Protein 6FK1 (pdb70)

Radius of gyration: 14.24 Å; Cα contacts (8 Å, |Δi|>4): 451; chains: 1; bounding box: 35×34×35 Å

Solvent-accessible surface area: 8069 Å² total; per-residue (Å²): 226,106,21,31,14,0,23,0,32,2,12,6,68,103,118,116,61,32,108,1,1,0,38,0,33,34,97,87,0,77,66,1,1,67,0,0,32,0,1,1,48,35,94,94,74,60,12,1,134,50,3,29,2,38,86,0,26,56,38,91,21,0,21,0,0,1,28,57,163,108,91,34,105,17,15,114,6,34,74,80,125,121,4,73,25,45,35,88,104,45,126,2,84,8,68,1,6,0,0,0,13,42,91,26,118,86,32,1,7,1,22,0,4,1,0,18,30,118,0,90,128,22,44,46,135,33,0,3,0,0,66,10,91,109,21,40,110,26,0,70,16,0,24,178,40,16,38,229,120,1,133,28,82,82,91,1,10,0,47,53,11,8,52,54,161,124,108,194

Secondary structure (DSSP, 8-state):
-PPPEEEEEEEETTEEEEEEEEEE-TTT-HHHHHHHHHHHHTTTS-SSTT-B--EEETTTEEEE--TTTSSSS----TTSS-B------S---STTEEEE--SSTT-B-S-EEEESS--GGGTTTS-EEEEE-S-HHHHHHHHTT--TT---SS-EEEEEEEEES---

Sequence (168 aa):
MVNPTVVFFDITADDEPLGRVSSFELFADKVPKTAENFRALSTGEKGFGYKGSSSFHRIIPGFMCQGGDFTRHNGTGGRSIYGEKFEDENFILKHTGPGILSMAANAGPNTNGSQFFICTAKTEWLDGKHVVFGKVKEGMNIVEAMERFGSRNGKTSKKITISDCGQLLEHH

CATH classification: 2.40.100.10

Organism: Mus musculus (NCBI:txid10090)

B-factor: mean 27.71, std 11.77, range [15.57, 93.89]

GO terms:
  GO:0005178 integrin binding (F, IDA)
  GO:0003755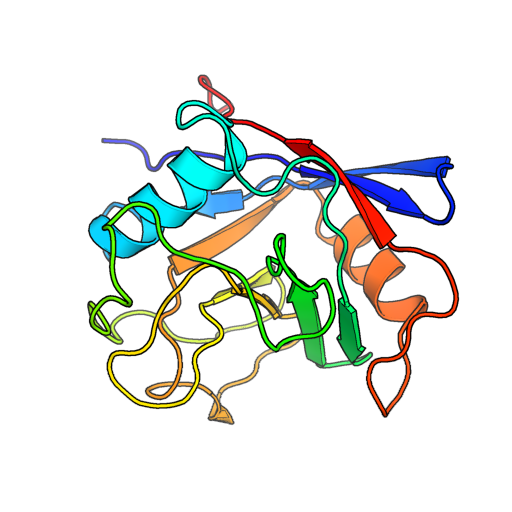 peptidyl-prolyl cis-trans isomerase activity (F, IMP)
  GO:0030168 platelet activation (P, IMP)
  GO:0070527 platelet aggregation (P, IMP)
  GO:0005515 protein binding (F, IPI)
  GO:0005576 extracellular region (C, IDA)
  GO:0030182 neuron differentiation (P, IMP)
  GO:0005576 extracellular region (C, HDA)
  GO:0043209 myelin sheath (C, HDA)

Foldseek 3Di:
DQFWKKKFFKDWQNHTPGIWMKGWPCVQQVVVSVQQQCLQACPVVHHAAWAFQQFAAAPWKTKTFARPPNHPPHAATPPPAQAFQRDLPDAQAFFFWKWFDADFGRGGGGMIITTHTRDRVCRPTIHTTIGIDPDSVVRNVQNVQADNGRHGPTTMGRNHMHIDPDDD

Structure (mmCIF, N/CA/C/O backbone):
data_6FK1
#
_entry.id   6FK1
#
_cell.length_a   61.717
_cell.length_b   61.717
_cell.length_c   93.130
_cell.angle_alpha   90.00
_cell.angle_beta   90.00
_cell.angle_gamma   120.00
#
_symmetry.space_group_name_H-M   'P 32 2 1'
#
loop_
_entity.id
_entity.type
_entity.pdbx_description
1 polymer 'Peptidyl-prolyl cis-trans isomerase A'
2 non-polymer 1,2-ETHANEDIOL
3 water water
#
loop_
_atom_site.group_PDB
_atom_site.id
_atom_site.type_symbol
_atom_site.label_atom_id
_atom_site.label_alt_id
_atom_site.label_comp_id
_atom_site.label_asym_id
_atom_site.label_entity_id
_atom_site.label_seq_id
_atom_site.pdbx_PDB_ins_code
_atom_site.Cartn_x
_atom_site.Cartn_y
_atom_site.Cartn_z
_atom_site.occupancy
_atom_site.B_iso_or_equiv
_atom_site.auth_seq_id
_atom_site.auth_comp_id
_atom_site.auth_asym_id
_atom_site.auth_atom_id
_atom_site.pdbx_PDB_model_num
ATOM 1 N N . MET A 1 1 ? 8.160 43.962 84.205 1.00 58.57 1 MET A N 1
ATOM 2 C CA . MET A 1 1 ? 7.500 44.737 85.254 1.00 55.74 1 MET A CA 1
ATOM 3 C C . MET A 1 1 ? 7.356 43.888 86.513 1.00 46.52 1 MET A C 1
ATOM 4 O O . MET A 1 1 ? 7.059 42.692 86.420 1.00 45.69 1 MET A O 1
ATOM 9 N N . VAL A 1 2 ? 7.596 44.496 87.684 1.00 32.65 2 VAL A N 1
ATOM 10 C CA . VAL A 1 2 ? 7.221 43.858 88.942 1.00 32.71 2 VAL A CA 1
ATOM 11 C C . VAL A 1 2 ? 5.718 43.626 88.919 1.00 30.51 2 VAL A C 1
ATOM 12 O O . VAL A 1 2 ? 4.947 44.460 88.424 1.00 31.95 2 VAL A O 1
ATOM 16 N N . ASN A 1 3 ? 5.280 42.471 89.434 1.00 24.96 3 ASN A N 1
ATOM 17 C CA . ASN A 1 3 ? 3.853 42.183 89.403 1.00 23.01 3 ASN A CA 1
ATOM 18 C C . ASN A 1 3 ? 3.103 43.168 90.295 1.00 24.09 3 ASN A C 1
ATOM 19 O O . ASN A 1 3 ? 3.616 43.592 91.346 1.00 25.36 3 ASN A O 1
ATOM 24 N N . PRO A 1 4 ? 1.854 43.473 89.950 1.00 20.55 4 PRO A N 1
ATOM 25 C CA . PRO A 1 4 ? 1.060 44.372 90.795 1.00 22.15 4 PRO A CA 1
ATOM 26 C C . PRO A 1 4 ? 0.621 43.699 92.078 1.00 21.25 4 PRO A C 1
ATOM 27 O O . PRO A 1 4 ? 0.552 42.470 92.205 1.00 21.34 4 PRO A O 1
ATOM 31 N N . THR A 1 5 ? 0.313 44.543 93.050 1.00 20.36 5 THR A N 1
ATOM 32 C CA . THR A 1 5 ? -0.157 44.120 94.366 1.00 19.90 5 THR A CA 1
ATOM 33 C C . THR A 1 5 ? -1.491 44.775 94.682 1.00 20.19 5 THR A C 1
ATOM 34 O O . THR A 1 5 ? -1.651 45.996 94.465 1.00 22.59 5 THR A O 1
ATOM 38 N N A VAL A 1 6 ? -2.473 43.965 95.138 0.55 18.92 6 VAL A N 1
ATOM 39 N N B VAL A 1 6 ? -2.429 44.015 95.213 0.45 18.93 6 VAL A N 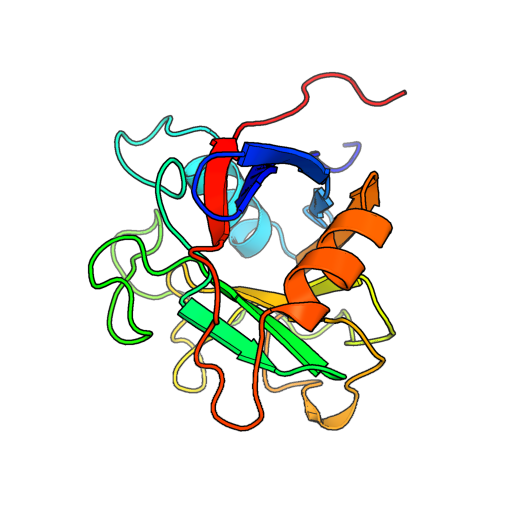1
ATOM 40 C CA A VAL A 1 6 ? -3.799 44.437 95.568 0.55 18.79 6 VAL A CA 1
ATOM 41 C CA B VAL A 1 6 ? -3.682 44.616 95.636 0.45 19.53 6 VAL A CA 1
ATOM 42 C C A VAL A 1 6 ? -3.907 44.234 97.072 0.55 19.53 6 VAL A C 1
ATOM 43 C C B VAL A 1 6 ? -3.979 44.208 97.062 0.45 18.48 6 VAL A C 1
ATOM 44 O O A VAL A 1 6 ? -3.229 43.361 97.639 0.55 19.05 6 VAL A O 1
ATOM 45 O O B VAL A 1 6 ? -3.490 43.187 97.566 0.45 20.32 6 VAL A O 1
ATOM 52 N N . PHE A 1 7 ? -4.733 45.027 97.740 1.00 18.00 7 PHE A N 1
ATOM 53 C CA . PHE A 1 7 ? -5.075 44.751 99.136 1.00 19.18 7 PHE A CA 1
ATOM 54 C C . PHE A 1 7 ? -6.577 44.709 99.355 1.00 19.48 7 PHE A C 1
ATOM 55 O O . PHE A 1 7 ? -7.359 45.363 98.613 1.00 18.72 7 PHE A O 1
ATOM 63 N N . PHE A 1 8 ? -6.991 43.935 100.361 1.00 19.49 8 PHE A N 1
ATOM 64 C CA . PHE A 1 8 ? -8.352 43.938 100.875 1.00 18.24 8 PHE A CA 1
ATOM 65 C C . PHE A 1 8 ? -8.239 44.265 102.351 1.00 18.95 8 PHE A C 1
ATOM 66 O O . PHE A 1 8 ? -7.481 43.597 103.079 1.00 20.24 8 PHE A O 1
ATOM 74 N N . ASP A 1 9 ? -9.010 45.239 102.852 1.00 18.64 9 ASP A N 1
ATOM 75 C CA . ASP A 1 9 ? -9.189 45.406 104.313 1.00 18.07 9 ASP A CA 1
ATOM 76 C C . ASP A 1 9 ? -10.429 44.608 104.699 1.00 21.05 9 ASP A C 1
ATOM 77 O O . ASP A 1 9 ? -11.496 44.773 104.069 1.00 23.91 9 ASP A O 1
ATOM 82 N N . ILE A 1 10 ? -10.279 43.643 105.610 1.00 19.33 10 ILE A N 1
ATOM 83 C CA . ILE A 1 10 ? -11.324 42.688 105.883 1.00 19.76 10 ILE A CA 1
ATOM 84 C C . ILE A 1 10 ? -11.970 43.012 107.210 1.00 22.02 10 ILE A C 1
ATOM 85 O O . ILE A 1 10 ? -11.268 43.320 108.176 1.00 22.32 10 ILE A O 1
ATOM 90 N N . THR A 1 11 ? -13.295 42.910 107.273 1.00 20.81 11 THR A N 1
ATOM 91 C CA . THR A 1 11 ? -14.027 43.015 108.536 1.00 23.08 11 THR A CA 1
ATOM 92 C C . THR A 1 11 ? -14.843 41.749 108.780 1.00 21.84 11 THR A C 1
ATOM 93 O O . THR A 1 11 ? -15.265 41.049 107.847 1.00 22.44 11 THR A O 1
ATOM 97 N N . ALA A 1 12 ? -15.104 41.475 110.048 1.00 23.48 12 ALA A N 1
ATOM 98 C CA . ALA A 1 12 ? -15.977 40.388 110.461 1.00 23.54 12 ALA A CA 1
ATOM 99 C C . ALA A 1 12 ? -17.043 41.015 111.347 1.00 27.34 12 ALA A C 1
ATOM 100 O O . ALA A 1 12 ? -16.720 41.599 112.398 1.00 28.39 12 ALA A O 1
ATOM 102 N N . ASP A 1 13 ? -18.290 40.962 110.892 1.00 28.16 13 ASP A N 1
ATOM 103 C CA . ASP A 1 13 ? -19.381 41.710 111.527 1.00 30.22 13 ASP A CA 1
ATOM 104 C C . ASP A 1 13 ? -18.966 43.158 111.794 1.00 29.61 13 ASP A C 1
ATOM 105 O O . ASP A 1 13 ? -19.195 43.716 112.884 1.00 30.23 13 ASP A O 1
ATOM 110 N N . ASP A 1 14 ? -18.368 43.772 110.770 1.00 29.19 14 ASP A N 1
ATOM 111 C CA . ASP A 1 14 ? -17.937 45.171 110.746 1.00 30.60 14 ASP A CA 1
ATOM 112 C C . ASP A 1 14 ? -16.787 45.504 111.689 1.00 31.38 14 ASP A C 1
ATOM 113 O O . ASP A 1 14 ? -16.430 46.677 111.804 1.00 37.59 14 ASP A O 1
ATOM 118 N N . GLU A 1 15 ? -16.176 44.509 112.356 1.00 28.76 15 GLU A N 1
ATOM 119 C CA . GLU A 1 15 ? -14.988 44.787 113.158 1.00 28.44 15 GLU A CA 1
ATOM 120 C C . GLU A 1 15 ? -13.764 44.473 112.320 1.00 25.37 15 GLU A C 1
ATOM 121 O O . GLU A 1 15 ? -13.719 43.407 111.689 1.00 25.56 15 GLU A O 1
ATOM 127 N N . PRO A 1 16 ? -12.757 45.339 112.296 1.00 27.05 16 PRO A N 1
ATOM 128 C CA . PRO A 1 16 ? -11.583 45.090 111.435 1.00 27.79 16 PRO A CA 1
ATOM 129 C C . PRO A 1 16 ? -10.773 43.881 111.883 1.00 25.20 16 PRO A C 1
ATOM 130 O O . PRO A 1 16 ? -10.441 43.728 113.062 1.00 28.21 16 PRO A O 1
ATOM 134 N N . LEU A 1 17 ? -10.465 42.992 110.925 1.00 22.30 17 LEU A N 1
ATOM 135 C CA . LEU A 1 17 ? -9.466 41.948 111.123 1.00 22.30 17 LEU A CA 1
ATOM 136 C C . LEU A 1 17 ? -8.086 42.390 110.681 1.00 23.05 17 LEU A C 1
ATOM 137 O O . LEU A 1 17 ? -7.084 41.824 111.124 1.00 22.07 17 LEU A O 1
ATOM 142 N N . GLY A 1 18 ? -7.986 43.327 109.712 1.00 22.06 18 GLY A N 1
ATOM 143 C CA . GLY A 1 18 ? -6.708 43.787 109.180 1.00 20.95 18 GLY A CA 1
ATOM 144 C C . GLY A 1 18 ? -6.685 43.653 107.680 1.00 19.14 18 GLY A C 1
ATOM 145 O O . GLY A 1 18 ? -7.715 43.439 107.039 1.00 20.96 18 GLY A O 1
ATOM 146 N N . ARG A 1 19 ? -5.491 43.798 107.116 1.00 17.90 19 ARG A N 1
ATOM 147 C CA . ARG A 1 19 ? -5.284 43.895 105.675 1.00 17.77 19 ARG A CA 1
ATOM 148 C C . ARG A 1 19 ? -4.629 42.637 105.102 1.00 17.97 19 ARG A C 1
ATOM 149 O O . ARG A 1 19 ? -3.582 42.172 105.586 1.00 19.93 19 ARG A O 1
ATOM 157 N N . VAL A 1 20 ? -5.201 42.131 104.020 1.00 18.17 20 VAL A N 1
ATOM 158 C CA . VAL A 1 20 ? -4.612 41.037 103.254 1.00 16.86 20 VAL A CA 1
ATOM 159 C C . VAL A 1 20 ? -4.110 41.649 101.956 1.00 18.68 20 VAL A C 1
ATOM 160 O O . VAL A 1 20 ? -4.829 42.418 101.331 1.00 20.24 20 VAL A O 1
ATOM 164 N N A SER A 1 21 ? -2.921 41.293 101.533 0.79 17.28 21 SER A N 1
ATOM 165 N N B SER A 1 21 ? -2.903 41.312 101.548 0.21 17.94 21 SER A N 1
ATOM 166 C CA A SER A 1 21 ? -2.422 41.752 100.235 0.79 18.29 21 SER A CA 1
ATOM 167 C CA B SER A 1 21 ? -2.450 41.745 100.235 0.21 18.24 21 SER A CA 1
ATOM 168 C C A SER A 1 21 ? -2.056 40.573 99.345 0.79 16.28 21 SER A C 1
ATOM 169 C C B SER A 1 21 ? -2.223 40.526 99.352 0.21 18.69 21 SER A C 1
ATOM 170 O O A SER A 1 21 ? -1.711 39.481 99.838 0.79 19.20 21 SER A O 1
ATOM 171 O O B SER A 1 21 ? -2.139 39.394 99.840 0.21 17.25 21 SER A O 1
ATOM 176 N N . PHE A 1 22 ? -2.171 40.765 98.041 1.00 17.06 22 PHE A N 1
ATOM 177 C CA . PHE A 1 22 ? -1.940 39.716 97.089 1.00 16.57 22 PHE A CA 1
ATOM 178 C C . PHE A 1 22 ? -0.983 40.188 96.019 1.00 18.18 22 PHE A C 1
ATOM 179 O O . PHE A 1 22 ? -1.142 41.308 95.503 1.00 20.01 22 PHE A O 1
ATOM 187 N N . GLU A 1 23 ? -0.066 39.323 95.613 1.00 18.02 23 GLU A N 1
ATOM 188 C CA . GLU A 1 23 ? 0.676 39.499 94.369 1.00 18.79 23 GLU A CA 1
ATOM 189 C C . GLU A 1 23 ? -0.193 38.936 93.256 1.00 17.75 23 GLU A C 1
ATOM 190 O O . GLU A 1 23 ? -0.690 37.798 93.384 1.00 18.63 23 GLU A O 1
ATOM 196 N N . LEU A 1 24 ? -0.358 39.672 92.160 1.00 17.72 24 LEU A N 1
ATOM 197 C CA . LEU A 1 24 ? -1.103 39.182 91.009 1.00 18.88 24 LEU A CA 1
ATOM 198 C C . LEU A 1 24 ? -0.105 38.822 89.928 1.00 20.95 24 LEU A C 1
ATOM 199 O O . LEU A 1 24 ? 0.763 39.649 89.589 1.00 21.23 24 LEU A O 1
ATOM 204 N N . PHE A 1 25 ? -0.177 37.594 89.440 1.00 18.91 25 PHE A N 1
ATOM 205 C CA . PHE A 1 25 ? 0.834 37.074 88.499 1.00 20.35 25 PHE A CA 1
ATOM 206 C C . PHE A 1 25 ? 0.589 37.546 87.074 1.00 22.64 25 PHE A C 1
ATOM 207 O O . PHE A 1 25 ? 0.359 36.748 86.161 1.00 22.91 25 PHE A O 1
ATOM 215 N N . ALA A 1 26 ? 0.690 38.869 86.895 1.00 22.89 26 ALA A N 1
ATOM 216 C CA . ALA A 1 26 ? 0.505 39.485 85.591 1.00 22.38 26 ALA A CA 1
ATOM 217 C C . ALA A 1 26 ? 1.542 39.002 84.588 1.00 23.88 26 ALA A C 1
ATOM 218 O O . ALA A 1 26 ? 1.264 39.033 83.373 1.00 26.73 26 ALA A O 1
ATOM 220 N N . ASP A 1 27 ? 2.701 38.508 85.078 1.00 23.20 27 ASP A N 1
ATOM 221 C CA . ASP A 1 27 ? 3.716 37.944 84.171 1.00 25.03 27 ASP A CA 1
ATOM 222 C C . ASP A 1 27 ? 3.334 36.589 83.588 1.00 24.61 27 ASP A C 1
ATOM 223 O O . ASP A 1 27 ? 4.013 36.124 82.652 1.00 28.87 27 ASP A O 1
ATOM 228 N N . LYS A 1 28 ? 2.301 35.952 84.090 1.00 23.10 28 LYS A N 1
ATOM 229 C CA . LYS A 1 28 ? 1.813 34.667 83.591 1.00 22.70 28 LYS A CA 1
ATOM 230 C C . LYS A 1 28 ? 0.392 34.714 83.075 1.00 21.82 28 LYS A C 1
ATOM 231 O O . LYS A 1 28 ? 0.088 34.021 82.112 1.00 22.64 28 LYS A O 1
ATOM 237 N N . VAL A 1 29 ? -0.481 35.473 83.735 1.00 22.53 29 VAL A N 1
ATOM 238 C CA . VAL A 1 29 ? -1.899 35.551 83.378 1.00 21.11 29 VAL A CA 1
ATOM 239 C C . VAL A 1 29 ? -2.345 36.999 83.368 1.00 21.30 29 VAL A C 1
ATOM 240 O O . VAL A 1 29 ? -3.092 37.439 84.244 1.00 20.82 29 VAL A O 1
ATOM 244 N N . PRO A 1 30 ? -1.877 37.788 82.410 1.00 22.42 30 PRO A N 1
ATOM 245 C CA . PRO A 1 30 ? -2.144 39.227 82.441 1.00 22.45 30 PRO A CA 1
ATOM 246 C C . PRO A 1 30 ? -3.611 39.608 82.354 1.00 22.10 30 PRO A C 1
ATOM 247 O O . PRO A 1 30 ? -4.014 40.552 83.041 1.00 22.15 30 PRO A O 1
ATOM 251 N N . LYS A 1 31 ? -4.409 38.936 81.540 1.00 23.06 31 LYS A N 1
ATOM 252 C CA . LYS A 1 31 ? -5.803 39.336 81.418 1.00 22.31 31 LYS A CA 1
ATOM 253 C C . LYS A 1 31 ? -6.597 39.032 82.690 1.00 20.33 31 LYS A C 1
ATOM 254 O O . LYS A 1 31 ? -7.426 39.846 83.140 1.00 21.84 31 LYS A O 1
ATOM 260 N N . THR A 1 32 ? -6.249 37.926 83.352 1.00 19.62 32 THR A N 1
ATOM 261 C CA . THR A 1 32 ? -6.954 37.522 84.555 1.00 19.72 32 THR A CA 1
ATOM 262 C C . THR A 1 32 ? -6.514 38.430 85.700 1.00 20.11 32 THR A C 1
ATOM 263 O O . THR A 1 32 ? -7.327 38.873 86.534 1.00 19.58 32 THR A O 1
ATOM 267 N N . ALA A 1 33 ? -5.203 38.699 85.771 1.00 20.23 33 ALA A N 1
ATOM 268 C CA . ALA A 1 33 ? -4.717 39.604 86.807 1.00 19.83 33 ALA A CA 1
ATOM 269 C C . ALA A 1 33 ? -5.323 40.991 86.639 1.00 19.56 33 ALA A C 1
ATOM 270 O O . ALA A 1 33 ? -5.701 41.623 87.626 1.00 19.82 33 ALA A O 1
ATOM 272 N N . GLU A 1 34 ? -5.441 41.484 85.417 1.00 20.17 34 GLU A N 1
ATOM 273 C CA . GLU A 1 34 ? -5.953 42.835 85.232 1.00 21.42 34 GLU A CA 1
ATOM 274 C C . GLU A 1 34 ? -7.423 42.952 85.615 1.00 22.11 34 GLU A C 1
ATOM 275 O O . GLU A 1 34 ? -7.840 43.987 86.186 1.00 20.78 34 GLU A O 1
ATOM 281 N N . ASN A 1 35 ? -8.210 41.895 85.364 1.00 20.83 35 ASN A N 1
ATOM 282 C CA . ASN A 1 35 ? -9.611 41.924 85.774 1.00 19.79 35 ASN A CA 1
ATOM 283 C C . ASN A 1 35 ? -9.729 42.059 87.292 1.00 20.12 35 ASN A C 1
ATOM 284 O O . ASN A 1 35 ? -10.423 42.964 87.801 1.00 20.59 35 ASN A O 1
ATOM 289 N N . PHE A 1 36 ? -8.974 41.232 88.022 1.00 19.09 36 PHE A N 1
ATOM 290 C CA . PHE A 1 36 ? -9.058 41.311 89.488 1.00 19.21 36 PHE A CA 1
ATOM 291 C C . PHE A 1 36 ? -8.517 42.645 90.002 1.00 19.26 36 PHE A C 1
ATOM 292 O O . PHE A 1 36 ? -9.077 43.217 90.947 1.00 19.43 36 PHE A O 1
ATOM 300 N N . ARG A 1 37 ? -7.409 43.128 89.415 1.00 19.41 37 ARG A N 1
ATOM 301 C CA . ARG A 1 37 ? -6.849 44.407 89.868 1.00 19.74 37 ARG A CA 1
ATOM 302 C C . ARG A 1 37 ? -7.865 45.545 89.677 1.00 21.45 37 ARG A C 1
ATOM 303 O O . ARG A 1 37 ? -8.103 46.337 90.608 1.00 21.31 37 ARG A O 1
ATOM 311 N N . ALA A 1 38 ? -8.462 45.650 88.474 1.00 19.71 38 ALA A N 1
ATOM 312 C CA . ALA A 1 38 ? -9.385 46.744 88.220 1.00 21.91 38 ALA A CA 1
ATOM 313 C C . ALA A 1 38 ? -10.627 46.651 89.095 1.00 22.90 38 ALA A C 1
ATOM 314 O O . ALA A 1 38 ? -11.160 47.689 89.507 1.00 23.81 38 ALA A O 1
ATOM 316 N N . LEU A 1 39 ? -11.118 45.433 89.397 1.00 21.23 39 LEU A N 1
ATOM 317 C CA . LEU A 1 39 ? -12.289 45.287 90.264 1.00 21.30 39 LEU A CA 1
ATOM 318 C C . LEU A 1 39 ? -11.936 45.677 91.683 1.00 21.76 39 LEU A C 1
ATOM 319 O O . LEU A 1 39 ? -12.806 46.102 92.436 1.00 22.84 39 LEU A O 1
ATOM 324 N N . SER A 1 40 ? -10.660 45.538 92.050 1.00 19.69 40 SER A N 1
ATOM 325 C CA . SER A 1 40 ? -10.218 45.904 93.390 1.00 21.14 40 SER A CA 1
ATOM 326 C C . SER A 1 40 ? -10.023 47.397 93.553 1.00 22.88 40 SER A C 1
ATOM 327 O O . SER A 1 40 ? -10.154 47.871 94.668 1.00 22.36 40 SER A O 1
ATOM 330 N N . THR A 1 41 ? -9.665 48.142 92.494 1.00 21.49 41 THR A N 1
ATOM 331 C CA . THR A 1 41 ? -9.468 49.576 92.707 1.00 22.61 41 THR A CA 1
ATOM 332 C C . THR A 1 41 ? -10.767 50.343 92.708 1.00 24.44 41 THR A C 1
ATOM 333 O O . THR A 1 41 ? -10.797 51.440 93.279 1.00 28.36 41 THR A O 1
ATOM 337 N N . GLY A 1 42 ? -11.798 49.786 92.060 1.00 29.23 42 GLY A N 1
ATOM 338 C CA . GLY A 1 42 ? -13.026 50.504 91.793 1.00 37.67 42 GLY A CA 1
ATOM 339 C C . GLY A 1 42 ? -12.960 51.466 90.627 1.00 37.58 42 GLY A C 1
ATOM 340 O O . GLY A 1 42 ? -13.895 52.245 90.447 1.00 35.81 42 GLY A O 1
ATOM 341 N N . GLU A 1 43 ? -11.892 51.444 89.831 1.00 28.24 43 GLU A N 1
ATOM 342 C CA . GLU A 1 43 ? -11.756 52.461 88.786 1.00 28.85 43 GLU A CA 1
ATOM 343 C C . GLU A 1 43 ? -12.830 52.345 87.721 1.00 32.28 43 GLU A C 1
ATOM 344 O O . GLU A 1 43 ? -13.020 53.298 86.956 1.00 34.19 43 GLU A O 1
ATOM 350 N N . LYS A 1 44 ? -13.530 51.221 87.629 1.00 32.24 44 LYS A N 1
ATOM 351 C CA . LYS A 1 44 ? -14.593 51.103 86.630 1.00 33.90 44 LYS A CA 1
ATOM 352 C C . LYS A 1 44 ? -15.958 51.504 87.175 1.00 34.63 44 LYS A C 1
ATOM 353 O O . LYS A 1 44 ? -16.939 51.486 86.418 1.00 37.65 44 LYS A O 1
ATOM 359 N N . GLY A 1 45 ? -16.047 51.883 88.442 1.00 33.55 45 GLY A N 1
ATOM 360 C CA . GLY A 1 45 ? -17.303 52.252 89.064 1.00 32.33 45 GLY A CA 1
ATOM 361 C C . GLY A 1 45 ? -18.061 51.112 89.681 1.00 37.10 45 GLY A C 1
ATOM 362 O O . GLY A 1 45 ? -19.180 51.315 90.155 1.00 38.41 45 GLY A O 1
ATOM 363 N N . PHE A 1 46 ? -17.482 49.914 89.696 1.00 32.90 46 PHE A N 1
ATOM 364 C CA . PHE A 1 46 ? -18.085 48.743 90.311 1.00 31.27 46 PHE A CA 1
ATOM 365 C C . PHE A 1 46 ? -16.927 47.840 90.686 1.00 28.64 46 PHE A C 1
ATOM 366 O O . PHE A 1 46 ? -15.820 47.999 90.174 1.00 27.85 46 PHE A O 1
ATOM 374 N N . GLY A 1 47 ? -17.197 46.896 91.572 1.00 26.17 47 GLY A N 1
ATOM 375 C CA . GLY A 1 47 ? -16.111 45.981 91.924 1.00 25.43 47 GLY A CA 1
ATOM 376 C C . GLY A 1 47 ? -16.272 45.485 93.348 1.00 25.18 47 GLY A C 1
ATOM 377 O O . GLY A 1 47 ? -17.374 45.429 93.879 1.00 25.38 47 GLY A O 1
ATOM 378 N N . TYR A 1 48 ? -15.148 45.103 93.953 1.00 21.70 48 TYR A N 1
ATOM 379 C CA . TYR A 1 48 ? -15.225 44.290 95.156 1.00 21.84 48 TYR A CA 1
ATOM 380 C C . TYR A 1 48 ? -15.509 45.072 96.410 1.00 22.78 48 TYR A C 1
ATOM 381 O O . TYR A 1 48 ? -15.917 44.460 97.404 1.00 22.72 48 TYR A O 1
ATOM 390 N N . LYS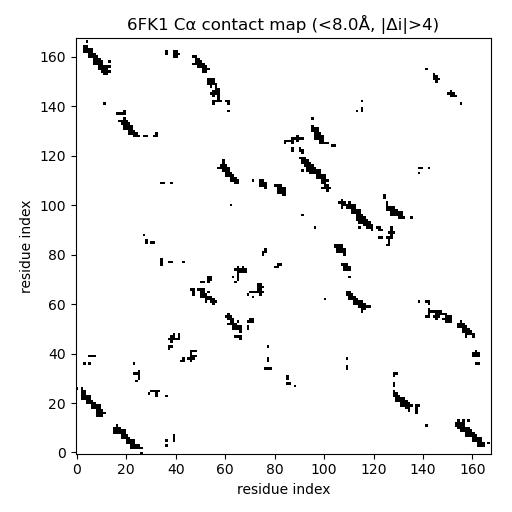 A 1 49 ? -15.294 46.389 96.421 1.00 21.74 49 LYS A N 1
ATOM 391 C CA . LYS A 1 49 ? -15.433 47.076 97.697 1.00 23.61 49 LYS A CA 1
ATOM 392 C C . LYS A 1 49 ? -16.852 46.925 98.234 1.00 23.45 49 LYS A C 1
ATOM 393 O O . LYS A 1 49 ? -17.832 47.170 97.510 1.00 24.81 49 LYS A O 1
ATOM 399 N N . GLY A 1 50 ? -16.961 46.541 99.501 1.00 22.97 50 GLY A N 1
ATOM 400 C CA . GLY A 1 50 ? -18.252 46.311 100.141 1.00 25.14 50 GLY A CA 1
ATOM 401 C C . GLY A 1 50 ? -18.861 44.940 99.935 1.00 24.59 50 GLY A C 1
ATOM 402 O O . GLY A 1 50 ? -19.904 44.650 100.555 1.00 28.52 50 GLY A O 1
ATOM 403 N N . SER A 1 51 ? -18.264 44.092 99.084 1.00 23.04 51 SER A N 1
ATOM 404 C CA . SER A 1 51 ? -18.743 42.745 98.891 1.00 23.88 51 SER A CA 1
ATOM 405 C C . SER A 1 51 ? -18.200 41.815 99.974 1.00 22.90 51 SER A C 1
ATOM 406 O O . SER A 1 51 ? -17.322 42.174 100.773 1.00 24.43 51 SER A O 1
ATOM 409 N N A SER A 1 52 ? -18.787 40.625 100.063 0.60 23.37 52 SER A N 1
ATOM 410 N N B SER A 1 52 ? -18.701 40.589 99.963 0.40 24.05 52 SER A N 1
ATOM 411 C CA A SER A 1 52 ? -18.474 39.688 101.137 0.60 22.96 52 SER A CA 1
ATOM 412 C CA B SER A 1 52 ? -18.457 39.644 101.036 0.40 22.40 52 SER A CA 1
ATOM 413 C C A SER A 1 52 ? -18.041 38.338 100.592 0.60 23.13 52 SER A C 1
ATOM 414 C C B SER A 1 52 ? -17.852 38.347 100.523 0.40 23.65 52 SER A C 1
ATOM 415 O O A SER A 1 52 ? -18.230 38.024 99.405 0.60 27.43 52 SER A O 1
ATOM 416 O O B SER A 1 52 ? -17.770 38.061 99.313 0.40 20.87 52 SER A O 1
ATOM 421 N N . PHE A 1 53 ? -17.428 37.546 101.480 1.00 21.98 53 PHE A N 1
ATOM 422 C CA . PHE A 1 53 ? -17.054 36.165 101.191 1.00 21.84 53 PHE A CA 1
ATOM 423 C C . PHE A 1 53 ? -18.287 35.327 101.472 1.00 27.02 53 PHE A C 1
ATOM 424 O O . PHE A 1 53 ? -18.662 35.145 102.636 1.00 28.23 53 PHE A O 1
ATOM 432 N N . HIS A 1 54 ? -18.937 34.861 100.419 1.00 21.25 54 HIS A N 1
ATOM 433 C CA . HIS A 1 54 ? -20.232 34.209 100.586 1.00 23.52 54 HIS A CA 1
ATOM 434 C C . HIS A 1 54 ? -20.112 32.730 100.844 1.00 24.27 54 HIS A C 1
ATOM 435 O O . HIS A 1 54 ? -21.118 32.120 101.258 1.00 27.76 54 HIS A O 1
ATOM 442 N N . ARG A 1 55 ? -18.937 32.130 100.646 1.00 22.93 55 ARG A N 1
ATOM 443 C CA . ARG A 1 55 ? -18.798 30.694 100.852 1.00 23.22 55 ARG A CA 1
ATOM 444 C C . ARG A 1 55 ? -17.428 30.492 101.466 1.00 22.80 55 ARG A C 1
ATOM 445 O O . ARG A 1 55 ? -16.415 30.808 100.822 1.00 24.01 55 ARG A O 1
ATOM 453 N N . ILE A 1 56 ? -17.360 30.010 102.703 1.00 23.39 56 ILE A N 1
ATOM 454 C CA . ILE A 1 56 ? -16.078 29.755 103.371 1.00 23.69 56 ILE A CA 1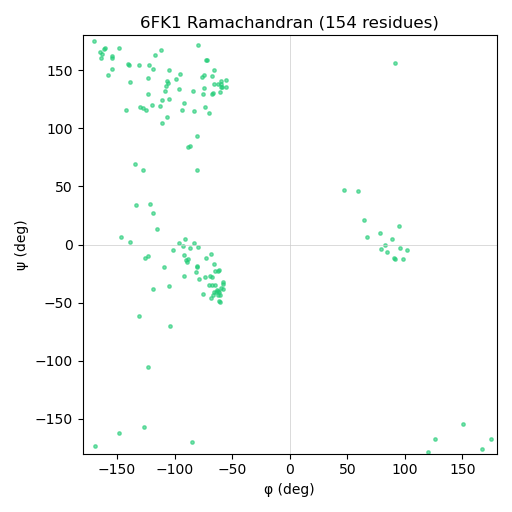
ATOM 455 C C . ILE A 1 56 ? -16.090 28.320 103.879 1.00 24.56 56 ILE A C 1
ATOM 456 O O . ILE A 1 56 ? -16.962 27.939 104.676 1.00 25.25 56 ILE A O 1
ATOM 461 N N . ILE A 1 57 ? -15.174 27.504 103.361 1.00 24.04 57 ILE A N 1
ATOM 462 C CA . ILE A 1 57 ? -15.076 26.082 103.680 1.00 23.86 57 ILE A CA 1
ATOM 463 C C . ILE A 1 57 ? -13.807 25.871 104.491 1.00 24.07 57 ILE A C 1
ATOM 464 O O . ILE A 1 57 ? -12.692 25.864 103.919 1.00 24.73 57 ILE A O 1
ATOM 469 N N . PRO A 1 58 ? -13.925 25.675 105.807 1.00 24.56 58 PRO A N 1
ATOM 470 C CA . PRO A 1 58 ? -12.743 25.455 106.627 1.00 27.08 58 PRO A CA 1
ATOM 471 C C . PRO A 1 58 ? -11.928 24.293 106.106 1.00 29.30 58 PRO A C 1
ATOM 472 O O . PRO A 1 58 ? -12.461 23.239 105.735 1.00 31.49 58 PRO A O 1
ATOM 476 N N . GLY A 1 59 ? -10.620 24.514 106.061 1.00 31.13 59 GLY A N 1
ATOM 477 C CA . GLY A 1 59 ? -9.720 23.524 105.570 1.00 32.25 59 GLY A CA 1
ATOM 478 C C . GLY A 1 59 ? -9.452 23.632 104.102 1.00 31.45 59 GLY A C 1
ATOM 479 O O . GLY A 1 59 ? -8.519 22.974 103.611 1.00 32.86 59 GLY A O 1
ATOM 480 N N . PHE A 1 60 ? -10.246 24.438 103.364 1.00 25.73 60 PHE A N 1
ATOM 481 C CA . PHE A 1 60 ? -10.089 24.461 101.922 1.00 26.25 60 PHE A CA 1
ATOM 482 C C . PHE A 1 60 ? -9.991 25.849 101.295 1.00 24.07 60 PHE A C 1
ATOM 483 O O . PHE A 1 60 ? -9.004 26.116 100.598 1.00 24.00 60 PHE A O 1
ATOM 491 N N . MET A 1 61 ? -11.025 26.701 101.416 1.00 22.92 61 MET A N 1
ATOM 492 C CA . MET A 1 61 ? -10.953 27.973 100.691 1.00 22.45 61 MET A CA 1
ATOM 493 C C . MET A 1 61 ? -11.966 28.973 101.233 1.00 22.78 61 MET A C 1
ATOM 494 O O . MET A 1 61 ? -12.941 28.611 101.905 1.00 23.44 61 MET A O 1
ATOM 499 N N . CYS A 1 62 ? -11.747 30.235 100.873 1.00 20.51 62 CYS A N 1
ATOM 500 C CA . CYS A 1 62 ? -12.680 31.332 101.095 1.00 20.31 62 CYS A CA 1
ATOM 501 C C . CYS A 1 62 ? -13.026 31.875 99.722 1.00 20.88 62 CYS A C 1
ATOM 502 O O . CYS A 1 62 ? -12.124 32.344 98.998 1.00 21.29 62 CYS A O 1
ATOM 505 N N . GLN A 1 63 ? -14.302 31.843 99.334 1.00 19.74 63 GLN A N 1
ATOM 506 C CA . GLN A 1 63 ? -14.750 32.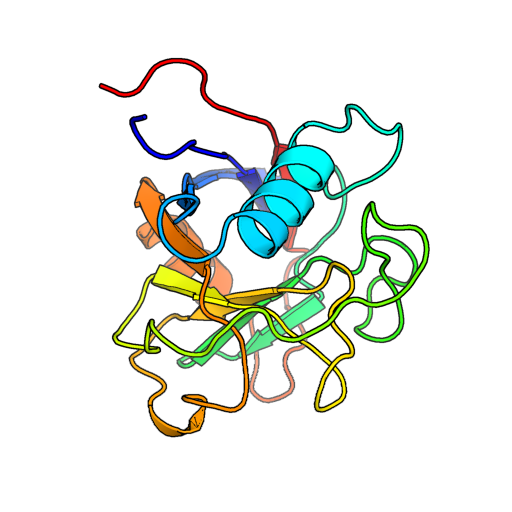310 98.027 1.00 19.63 63 GLN A CA 1
ATOM 507 C C . GLN A 1 63 ? -15.521 33.629 98.133 1.00 21.43 63 GLN A C 1
ATOM 508 O O . GLN A 1 63 ? -16.411 33.784 98.995 1.00 20.85 63 GLN A O 1
ATOM 514 N N . GLY A 1 64 ? -15.212 34.550 97.222 1.00 19.05 64 GLY A N 1
ATOM 515 C CA . GLY A 1 64 ? -15.872 35.836 97.161 1.00 19.17 64 GLY A CA 1
ATOM 516 C C . GLY A 1 64 ? -15.961 36.358 95.765 1.00 18.72 64 GLY A C 1
ATOM 517 O O . GLY A 1 64 ? -15.847 35.597 94.797 1.00 19.57 64 GLY A O 1
ATOM 518 N N . GLY A 1 65 ? -16.205 37.651 95.664 1.00 18.60 65 GLY A N 1
ATOM 519 C CA . GLY A 1 65 ? -16.232 38.309 94.370 1.00 19.72 65 GLY A CA 1
ATOM 520 C C . GLY A 1 65 ? -17.596 38.463 93.748 1.00 21.53 65 GLY A C 1
ATOM 521 O O . GLY A 1 65 ? -17.709 39.033 92.638 1.00 20.50 65 GLY A O 1
ATOM 522 N N . ASP A 1 66 ? -18.652 37.948 94.383 1.00 21.08 66 ASP A N 1
ATOM 523 C CA . ASP A 1 66 ? -20.016 38.097 93.821 1.00 22.82 66 ASP A CA 1
ATOM 524 C C . ASP A 1 66 ? -20.586 39.401 94.343 1.00 24.70 66 ASP A C 1
ATOM 525 O O . ASP A 1 66 ? -21.332 39.452 95.328 1.00 27.36 66 ASP A O 1
ATOM 530 N N . PHE A 1 67 ? -20.235 40.477 93.654 1.00 22.75 67 PHE A N 1
ATOM 531 C CA . PHE A 1 67 ? -20.654 41.823 94.065 1.00 23.39 67 PHE A CA 1
ATOM 532 C C . PHE A 1 67 ? -22.011 42.235 93.522 1.00 28.71 67 PHE A C 1
ATOM 533 O O . PHE A 1 67 ? -22.456 43.352 93.820 1.00 33.07 67 PHE A O 1
ATOM 541 N N . THR A 1 68 ? -22.657 41.405 92.712 1.00 26.67 68 THR A N 1
ATOM 542 C CA . THR A 1 68 ? -24.012 41.696 92.242 1.00 28.90 68 THR A CA 1
ATOM 543 C C . THR A 1 68 ? -25.099 40.880 92.924 1.00 31.54 68 THR A C 1
ATOM 544 O O . THR A 1 68 ? -26.193 41.399 93.130 1.00 36.13 68 THR A O 1
ATOM 548 N N . ARG A 1 69 ? -24.868 39.609 93.271 1.00 29.73 69 ARG A N 1
ATOM 549 C CA . ARG A 1 69 ? -25.903 38.791 93.899 1.00 29.75 69 ARG A CA 1
ATOM 550 C C . ARG A 1 69 ? -25.506 38.196 95.248 1.00 30.07 69 ARG A C 1
ATOM 551 O O . ARG A 1 69 ? -26.361 37.600 95.918 1.00 33.42 69 ARG A O 1
ATOM 559 N N . HIS A 1 70 ? -24.227 38.286 95.634 1.00 28.61 70 HIS A N 1
ATOM 560 C CA . HIS A 1 70 ? -23.768 37.989 96.989 1.00 27.76 70 HIS A CA 1
ATOM 561 C C . HIS A 1 70 ? -23.966 36.526 97.400 1.00 27.26 70 HIS A C 1
ATOM 562 O O . HIS A 1 70 ? -23.976 36.209 98.596 1.00 30.93 70 HIS A O 1
ATOM 569 N N . ASN A 1 71 ? -24.102 35.620 96.415 1.00 27.53 71 ASN A N 1
ATOM 570 C CA . ASN A 1 71 ? -24.425 34.249 96.790 1.00 27.15 71 ASN A CA 1
ATOM 571 C C . ASN A 1 71 ? -23.821 33.199 95.875 1.00 27.79 71 ASN A C 1
ATOM 572 O O . ASN A 1 71 ? -24.139 32.007 96.042 1.00 32.16 71 ASN A O 1
ATOM 577 N N . GLY A 1 72 ? -22.974 33.577 94.921 1.00 24.91 72 GLY A N 1
ATOM 578 C CA . GLY A 1 72 ? -22.373 32.634 94.010 1.00 26.72 72 GLY A CA 1
ATOM 579 C C . GLY A 1 72 ? -23.020 32.614 92.643 1.00 24.31 72 GLY A C 1
ATOM 580 O O . GLY A 1 72 ? -22.541 31.901 91.751 1.00 26.40 72 GLY A O 1
ATOM 581 N N . THR A 1 73 ? -24.110 33.370 92.457 1.00 28.70 73 THR A N 1
ATOM 582 C CA . THR A 1 73 ? -24.832 33.407 91.183 1.00 29.61 73 THR A CA 1
ATOM 583 C C . THR A 1 73 ? -24.528 34.640 90.342 1.00 32.17 73 THR A C 1
ATOM 584 O O . THR A 1 73 ? -25.010 34.739 89.204 1.00 31.93 73 THR A O 1
ATOM 588 N N . GLY A 1 74 ? -23.740 35.578 90.868 1.00 28.09 74 GLY A N 1
ATOM 589 C CA . GLY A 1 74 ? -23.534 36.864 90.218 1.00 26.30 74 GLY A CA 1
ATOM 590 C C . GLY A 1 74 ? -22.074 37.222 89.992 1.00 27.61 74 GLY A C 1
ATOM 591 O O . GLY A 1 74 ? -21.209 36.336 89.870 1.00 27.32 74 GLY A O 1
ATOM 592 N N . GLY A 1 75 ? -21.823 38.523 89.864 1.00 24.69 75 GLY A N 1
ATOM 593 C CA . GLY A 1 75 ? -20.506 39.034 89.520 1.00 25.28 75 GLY A CA 1
ATOM 594 C C . GLY A 1 75 ? -20.353 39.185 88.017 1.00 25.89 75 GLY A C 1
ATOM 595 O O . GLY A 1 75 ? -21.069 38.581 87.231 1.00 30.75 75 GLY A O 1
ATOM 596 N N . ARG A 1 76 ? -19.439 40.057 87.628 1.00 24.22 76 ARG A N 1
ATOM 597 C CA . ARG A 1 76 ? -19.135 40.239 86.224 1.00 25.39 76 ARG A CA 1
ATOM 598 C C . ARG A 1 76 ? -17.712 40.753 86.058 1.00 23.12 76 ARG A C 1
ATOM 599 O O . ARG A 1 76 ? -17.150 41.392 86.958 1.00 23.88 76 ARG A O 1
ATOM 607 N N . SER A 1 77 ? -17.117 40.406 84.918 1.00 24.62 77 SER A N 1
ATOM 608 C CA . SER A 1 77 ? -15.761 40.829 84.600 1.00 21.55 77 SER A CA 1
ATOM 609 C C . SER A 1 77 ? -15.763 42.270 84.087 1.00 24.00 77 SER A C 1
ATOM 610 O O . SER A 1 77 ? -16.805 42.874 83.823 1.00 27.07 77 SER A O 1
ATOM 613 N N . ILE A 1 78 ? -14.553 42.811 83.927 1.00 22.83 78 ILE A N 1
ATOM 614 C CA . ILE A 1 78 ? -14.379 44.136 83.333 1.00 24.12 78 ILE A CA 1
ATOM 615 C C . ILE A 1 78 ? -14.466 44.094 81.817 1.00 26.30 78 ILE A C 1
ATOM 616 O O . ILE A 1 78 ? -14.370 45.154 81.179 1.00 28.63 78 ILE A O 1
ATOM 621 N N . TYR A 1 79 ? -14.636 42.915 81.214 1.00 24.24 79 TYR A N 1
ATOM 622 C CA . TYR A 1 79 ? -14.573 42.757 79.754 1.00 26.17 79 TYR A CA 1
ATOM 623 C C . TYR A 1 79 ? -15.925 42.773 79.068 1.00 28.41 79 TYR A C 1
ATOM 624 O O . TYR A 1 79 ? -15.964 42.689 77.828 1.00 33.94 79 TYR A O 1
ATOM 633 N N . GLY A 1 80 ? -17.020 42.949 79.802 1.00 28.01 80 GLY A N 1
ATOM 634 C CA . GLY A 1 80 ? -18.321 42.989 79.129 1.00 31.01 80 GLY A CA 1
ATOM 635 C C . GLY A 1 80 ? -18.921 41.628 78.825 1.00 31.69 80 GLY A C 1
ATOM 636 O O . GLY A 1 80 ? -20.016 41.547 78.230 1.00 35.30 80 GLY A O 1
ATOM 637 N N . GLU A 1 81 ? -18.237 40.554 79.184 1.00 30.09 81 GLU A N 1
ATOM 638 C CA . GLU A 1 81 ? -18.694 39.195 78.967 1.00 28.39 81 GLU A CA 1
ATOM 639 C C . GLU A 1 81 ? -17.811 38.331 79.848 1.00 27.45 81 GLU A C 1
ATOM 640 O O . GLU A 1 81 ? -16.751 38.774 80.303 1.00 26.88 81 GLU A O 1
ATOM 646 N N . LYS A 1 82 ? -18.236 37.088 80.043 1.00 25.85 82 LYS A N 1
ATOM 647 C CA . LYS A 1 82 ? -17.361 36.135 80.697 1.00 24.17 82 LYS A CA 1
ATOM 648 C C . LYS A 1 82 ? -16.186 35.847 79.784 1.00 24.71 82 LYS A C 1
ATOM 649 O O . LYS A 1 82 ? -16.303 35.908 78.546 1.00 28.16 82 LYS A O 1
ATOM 655 N N . PHE A 1 83 ? -15.018 35.636 80.388 1.00 22.63 83 PHE A N 1
ATOM 656 C CA . PHE A 1 83 ? -13.802 35.531 79.600 1.00 23.55 83 PHE A CA 1
ATOM 657 C C . PHE A 1 83 ? -13.128 34.170 79.703 1.00 21.29 83 PHE A C 1
ATOM 658 O O . PHE A 1 83 ? -13.439 33.339 80.562 1.00 20.82 83 PHE A O 1
ATOM 666 N N . GLU A 1 84 ? -12.240 33.921 78.758 1.00 22.15 84 GLU A N 1
ATOM 667 C CA . GLU A 1 84 ? -11.664 32.608 78.575 1.00 22.51 84 GLU A CA 1
ATOM 668 C C . GLU A 1 84 ? -10.693 32.271 79.705 1.00 21.57 84 GLU A C 1
ATOM 669 O O . GLU A 1 84 ? -10.164 33.157 80.420 1.00 22.60 84 GLU A O 1
ATOM 675 N N . ASP A 1 85 ? -10.457 30.966 79.866 1.00 21.26 85 ASP A N 1
ATOM 676 C CA . ASP A 1 85 ? -9.369 30.504 80.719 1.00 20.49 85 ASP A CA 1
ATOM 677 C C . ASP A 1 85 ? -8.057 30.838 80.022 1.00 20.51 85 ASP A C 1
ATOM 678 O O . ASP A 1 85 ? -7.736 30.278 78.955 1.00 22.15 85 ASP A O 1
ATOM 683 N N . GLU A 1 86 ? -7.296 31.747 80.626 1.00 20.74 86 GLU A N 1
ATOM 684 C CA . GLU A 1 86 ? -6.119 32.275 79.936 1.00 20.71 86 GLU A CA 1
ATOM 685 C C . GLU A 1 86 ? -5.044 31.205 79.783 1.00 22.04 86 GLU A C 1
ATOM 686 O O . GLU A 1 86 ? -4.453 31.056 78.700 1.00 23.29 86 GLU A O 1
ATOM 692 N N . ASN A 1 87 ? -4.759 30.458 80.846 1.00 20.79 87 ASN A N 1
ATOM 693 C CA . ASN A 1 87 ? -3.879 29.300 80.800 1.00 19.96 87 ASN A CA 1
ATOM 694 C C . ASN A 1 87 ? -4.010 28.583 82.128 1.00 20.85 87 ASN A C 1
ATOM 695 O O . ASN A 1 87 ? -4.644 29.096 83.066 1.00 20.11 87 ASN A O 1
ATOM 700 N N . PHE A 1 88 ? -3.348 27.447 82.214 1.00 20.99 88 PHE A N 1
ATOM 701 C CA . PHE A 1 88 ? -3.245 26.670 83.445 1.00 20.83 88 PHE A CA 1
ATOM 702 C C . PHE A 1 88 ? -1.796 26.477 83.868 1.00 20.27 88 PHE A C 1
ATOM 703 O O . PHE A 1 88 ? -1.422 25.434 84.422 1.00 24.35 88 PHE A O 1
ATOM 711 N N . ILE A 1 89 ? -0.972 27.494 83.624 1.00 20.83 89 ILE A N 1
ATOM 712 C CA . ILE A 1 89 ? 0.455 27.369 83.912 1.00 22.90 89 ILE A CA 1
ATOM 713 C C . ILE A 1 89 ? 0.664 27.141 85.395 1.00 23.99 89 ILE A C 1
ATOM 714 O O . ILE A 1 89 ? 1.451 26.283 85.818 1.00 25.71 89 ILE A O 1
ATOM 719 N N . LEU A 1 90 ? -0.057 27.893 86.212 1.00 21.63 90 LEU A N 1
ATOM 720 C CA . LEU A 1 90 ? 0.193 27.862 87.656 1.00 22.34 90 LEU A CA 1
ATOM 721 C C . LEU A 1 90 ? -0.760 26.886 88.338 1.00 21.17 90 LEU A C 1
ATOM 722 O O . LEU A 1 90 ? -1.914 26.714 87.923 1.00 21.23 90 LEU A O 1
ATOM 727 N N . LYS A 1 91 ? -0.271 26.251 89.401 1.00 21.59 91 LYS A N 1
ATOM 728 C CA . LYS A 1 91 ? -1.041 25.234 90.093 1.00 21.47 91 LYS A CA 1
ATOM 729 C C . LYS A 1 91 ? -1.446 25.700 91.483 1.00 20.21 91 LYS A C 1
ATOM 730 O O . LYS A 1 91 ? -0.946 26.681 92.032 1.00 20.53 91 LYS A O 1
ATOM 736 N N . HIS A 1 92 ? -2.369 24.927 92.063 1.00 19.42 92 HIS A N 1
ATOM 737 C CA . HIS A 1 92 ? -2.886 25.208 93.394 1.00 19.12 92 HIS A CA 1
ATOM 738 C C . HIS A 1 92 ? -1.941 24.534 94.381 1.00 20.25 92 HIS A C 1
ATOM 739 O O . HIS A 1 92 ? -2.171 23.414 94.854 1.00 24.78 92 HIS A O 1
ATOM 746 N N . THR A 1 93 ? -0.855 25.224 94.719 1.00 20.78 93 THR A N 1
ATOM 747 C CA . THR A 1 93 ? 0.282 24.594 95.398 1.00 22.62 93 THR A CA 1
ATOM 748 C C . THR A 1 93 ? 0.183 24.607 96.915 1.00 23.02 93 THR A C 1
ATOM 749 O O . THR A 1 93 ? 0.949 23.879 97.582 1.00 25.83 93 THR A O 1
ATOM 753 N N . GLY A 1 94 ? -0.700 25.401 97.495 1.00 21.19 94 GLY A N 1
ATOM 754 C CA . GLY A 1 94 ? -0.734 25.524 98.950 1.00 21.03 94 GLY A CA 1
ATOM 755 C C . GLY A 1 94 ? -1.573 26.688 99.403 1.00 21.02 94 GLY A C 1
ATOM 756 O O . GLY A 1 94 ? -2.217 27.363 98.610 1.00 21.44 94 GLY A O 1
ATOM 757 N N . PRO A 1 95 ? -1.596 26.934 100.690 1.00 20.72 95 PRO A N 1
ATOM 758 C CA . PRO A 1 95 ? -2.338 28.066 101.239 1.00 21.47 95 PRO A CA 1
ATOM 759 C C . PRO A 1 95 ? -1.927 29.367 100.603 1.00 21.21 95 PRO A C 1
ATOM 760 O O . PRO A 1 95 ? -0.747 29.614 100.307 1.00 22.45 95 PRO A O 1
ATOM 764 N N . GLY A 1 96 ? -2.931 30.222 100.379 1.00 19.45 96 GLY A N 1
ATOM 765 C CA . GLY A 1 96 ? -2.712 31.563 99.885 1.00 17.87 96 GLY A CA 1
ATOM 766 C C . GLY A 1 96 ? -2.922 31.710 98.404 1.00 17.35 96 GLY A C 1
ATOM 767 O O . GLY A 1 96 ? -2.995 32.846 97.927 1.00 18.06 96 GLY A O 1
ATOM 768 N N . ILE A 1 97 ? -3.032 30.605 97.657 1.00 17.94 97 ILE A N 1
ATOM 769 C CA . ILE A 1 97 ? -3.257 30.726 96.218 1.00 17.66 97 ILE A CA 1
ATOM 770 C C . ILE A 1 97 ? -4.580 31.418 95.942 1.00 16.96 97 ILE A C 1
ATOM 771 O O . ILE A 1 97 ? -5.610 31.114 96.592 1.00 17.83 97 ILE A O 1
ATOM 776 N N . LEU A 1 98 ? -4.566 32.325 94.958 1.00 16.88 98 LEU A N 1
ATOM 777 C CA . LEU A 1 98 ? -5.755 33.045 94.525 1.00 17.16 98 LEU A CA 1
ATOM 778 C C . LEU A 1 98 ? -6.104 32.551 93.137 1.00 17.72 98 LEU A C 1
ATOM 779 O O . LEU A 1 98 ? -5.240 32.547 92.275 1.00 17.95 98 LEU A O 1
ATOM 784 N N . SER A 1 99 ? -7.341 32.071 92.961 1.00 17.71 99 SER A N 1
ATOM 785 C CA . SER A 1 99 ? -7.745 31.378 91.738 1.00 17.30 99 SER A CA 1
ATOM 786 C C . SER A 1 99 ? -9.154 31.786 91.347 1.00 15.86 99 SER A C 1
ATOM 787 O O . SER A 1 99 ? -9.970 32.157 92.189 1.00 16.99 99 SER A O 1
ATOM 790 N N . MET A 1 100 ? -9.475 31.674 90.063 1.00 16.14 100 MET A N 1
ATOM 791 C CA . MET A 1 100 ? -10.828 32.019 89.631 1.00 17.48 100 MET A CA 1
ATOM 792 C C . MET A 1 100 ? -11.861 30.913 89.858 1.00 17.25 100 MET A C 1
ATOM 793 O O . MET A 1 100 ? -11.601 29.745 89.581 1.00 18.90 100 MET A O 1
ATOM 798 N N A ALA A 1 101 ? -12.943 31.298 90.527 0.54 16.17 101 ALA A N 1
ATOM 799 N N B ALA A 1 101 ? -13.105 31.296 90.169 0.46 15.57 101 ALA A N 1
ATOM 800 C CA 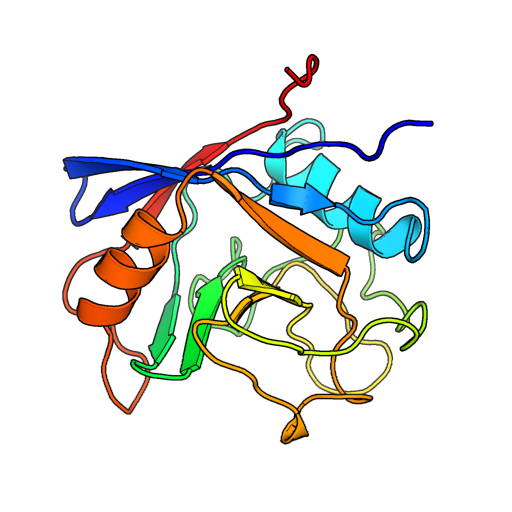A ALA A 1 101 ? -14.195 30.599 90.402 0.54 18.60 101 ALA A CA 1
ATOM 801 C CA B ALA A 1 101 ? -14.133 30.293 90.505 0.46 15.87 101 ALA A CA 1
ATOM 802 C C A ALA A 1 101 ? -14.742 30.846 88.977 0.54 20.22 101 ALA A C 1
ATOM 803 C C B ALA A 1 101 ? -14.672 29.476 89.304 0.46 19.74 101 ALA A C 1
ATOM 804 O O A ALA A 1 101 ? -14.342 31.726 88.250 0.54 19.52 101 ALA A O 1
ATOM 805 O O B ALA A 1 101 ? -14.312 28.339 89.118 0.46 19.06 101 ALA A O 1
ATOM 808 N N . ASN A 1 102 ? -15.621 30.003 88.576 1.00 23.39 102 ASN A N 1
ATOM 809 C CA . ASN A 1 102 ? -16.099 29.782 87.210 1.00 18.12 102 ASN A CA 1
ATOM 810 C C . ASN A 1 102 ? -17.227 28.761 87.285 1.00 19.08 102 ASN A C 1
ATOM 811 O O . ASN A 1 102 ? -17.460 28.086 88.294 1.00 20.24 102 ASN A O 1
ATOM 816 N N . ALA A 1 103 ? -17.887 28.619 86.148 1.00 19.09 103 ALA A N 1
ATOM 817 C CA . ALA A 1 103 ? -19.001 27.692 85.973 1.00 20.14 103 ALA A CA 1
ATOM 818 C C . ALA A 1 103 ? -18.673 26.664 84.898 1.00 19.54 103 ALA A C 1
ATOM 819 O O . ALA A 1 103 ? -19.579 26.109 84.282 1.00 22.57 103 ALA A O 1
ATOM 821 N N . GLY A 1 104 ? -17.391 26.377 84.696 1.00 19.66 104 GLY A N 1
ATOM 822 C CA . GLY A 1 104 ? -16.929 25.499 83.624 1.00 20.92 104 GLY A CA 1
ATOM 823 C C . GLY A 1 104 ? -15.990 26.264 82.697 1.00 20.48 104 GLY A C 1
ATOM 824 O O . GLY A 1 104 ? -15.691 27.439 82.916 1.00 19.77 104 GLY A O 1
ATOM 825 N N . PRO A 1 105 ? -15.504 25.626 81.640 1.00 19.19 105 PRO A N 1
ATOM 826 C CA . PRO A 1 105 ? -14.486 26.249 80.804 1.00 20.24 105 PRO A CA 1
ATOM 827 C C . PRO A 1 105 ? -14.976 27.560 80.198 1.00 18.62 105 PRO A C 1
ATOM 828 O O . PRO A 1 105 ? -16.097 27.698 79.672 1.00 20.33 105 PRO A O 1
ATOM 832 N N . ASN A 1 106 ? -14.077 28.545 80.207 1.00 18.60 106 ASN A N 1
ATOM 833 C CA . ASN A 1 106 ? -14.293 29.845 79.581 1.00 18.81 106 ASN A CA 1
ATOM 834 C C . ASN A 1 106 ? -15.494 30.602 80.131 1.00 19.00 106 ASN A C 1
ATOM 835 O O . ASN A 1 106 ? -16.268 31.195 79.385 1.00 21.19 106 ASN A O 1
ATOM 840 N N . THR A 1 107 ? -15.608 30.632 81.464 1.00 18.09 107 THR A N 1
ATOM 841 C CA . THR A 1 107 ? -16.738 31.323 82.101 1.00 18.86 107 THR A CA 1
ATOM 842 C C . THR A 1 107 ? -16.260 32.218 83.249 1.00 19.15 107 THR A C 1
ATOM 843 O O . THR A 1 107 ? -16.960 32.391 84.268 1.00 21.18 107 THR A O 1
ATOM 847 N N . ASN A 1 108 ? -15.069 32.814 83.107 1.00 19.57 108 ASN A N 1
ATOM 848 C CA . ASN A 1 108 ? -14.563 33.646 84.211 1.00 18.11 108 ASN A CA 1
ATOM 849 C C . ASN A 1 108 ? -15.319 34.975 84.270 1.00 18.89 108 ASN A C 1
ATOM 850 O O . ASN A 1 108 ? -15.522 35.641 83.247 1.00 20.26 108 ASN A O 1
ATOM 855 N N . GLY A 1 109 ? -15.704 35.351 85.465 1.00 19.31 109 GLY A N 1
ATOM 856 C CA . GLY A 1 109 ? -16.404 36.613 85.688 1.00 20.54 109 GLY A CA 1
ATOM 857 C C . GLY A 1 109 ? -15.630 37.438 86.697 1.00 19.37 109 GLY A C 1
ATOM 858 O O . GLY A 1 109 ? -14.560 37.978 86.400 1.00 21.41 109 GLY A O 1
ATOM 859 N N . SER A 1 110 ? -16.124 37.510 87.925 1.00 18.47 110 SER A N 1
ATOM 860 C CA . SER A 1 110 ? -15.428 38.205 88.990 1.00 18.63 110 SER A CA 1
ATOM 861 C C . SER A 1 110 ? -15.198 37.354 90.224 1.00 17.60 110 SER A C 1
ATOM 862 O O . SER A 1 110 ? -14.510 37.788 91.141 1.00 18.81 110 SER A O 1
ATOM 865 N N . GLN A 1 111 ? -15.815 36.192 90.325 1.00 19.24 111 GLN A N 1
ATOM 866 C CA . GLN A 1 111 ? -15.680 35.364 91.530 1.00 18.87 111 GLN A CA 1
ATOM 867 C C . GLN A 1 111 ? -14.346 34.644 91.585 1.00 17.20 111 GLN A C 1
ATOM 868 O O . GLN A 1 111 ? -13.811 34.192 90.566 1.00 17.70 111 GLN A O 1
ATOM 874 N N . PHE A 1 112 ? -13.823 34.525 92.801 1.00 16.59 112 PHE A N 1
ATOM 875 C CA . PHE A 1 112 ? -12.477 34.009 92.996 1.00 16.21 112 PHE A CA 1
ATOM 876 C C . PHE A 1 112 ? -12.500 33.290 94.334 1.00 16.99 112 PHE A C 1
ATOM 877 O O . PHE A 1 112 ? -13.410 33.458 95.160 1.00 17.64 112 PHE A O 1
ATOM 885 N N . PHE A 1 113 ? -11.431 32.549 94.610 1.00 16.90 113 PHE A N 1
ATOM 886 C CA . PHE A 1 113 ? -11.244 31.945 95.915 1.00 16.82 113 PHE A CA 1
ATOM 887 C C . PHE A 1 113 ? -9.791 32.038 96.349 1.00 16.49 113 PHE A C 1
ATOM 888 O O . PHE A 1 113 ? -8.873 32.119 95.529 1.00 16.28 113 PHE A O 1
ATOM 896 N N . ILE A 1 114 ? -9.620 32.021 97.669 1.00 16.61 114 ILE A N 1
ATOM 897 C CA . ILE A 1 114 ? -8.318 32.006 98.320 1.00 17.30 114 ILE A CA 1
ATOM 898 C C . ILE A 1 114 ? -8.198 30.666 99.002 1.00 17.51 114 ILE A C 1
ATOM 899 O O . ILE A 1 114 ? -9.005 30.329 99.883 1.00 19.10 114 ILE A O 1
ATOM 904 N N . CYS A 1 115 ? -7.199 29.901 98.588 1.00 18.57 115 CYS A N 1
ATOM 905 C CA . CYS A 1 115 ? -7.003 28.558 99.169 1.00 19.04 115 CYS A CA 1
ATOM 906 C C . CYS A 1 115 ? -6.421 28.657 100.564 1.00 19.54 115 CYS A C 1
ATOM 907 O O . CYS A 1 115 ? -5.580 29.529 100.842 1.00 20.90 115 CYS A O 1
ATOM 910 N N . THR A 1 116 ? -6.824 27.730 101.440 1.00 21.91 116 THR A N 1
ATOM 911 C CA . THR A 1 116 ? -6.190 27.624 102.745 1.00 23.85 116 THR A CA 1
ATOM 912 C C . THR A 1 116 ? -5.460 26.304 102.905 1.00 25.07 116 THR A C 1
ATOM 913 O O . THR A 1 116 ? -5.021 25.966 104.021 1.00 28.96 116 THR A O 1
ATOM 917 N N . ALA A 1 117 ? -5.267 25.592 101.803 1.00 23.58 117 ALA A N 1
ATOM 918 C CA . ALA A 1 117 ? -4.519 24.346 101.770 1.00 24.19 117 ALA A CA 1
ATOM 919 C C . ALA A 1 117 ? -4.111 24.114 100.329 1.00 23.19 117 ALA A C 1
ATOM 920 O O . ALA A 1 117 ? -4.556 24.815 99.414 1.00 23.28 117 ALA A O 1
ATOM 922 N N . LYS A 1 118 ? -3.235 23.139 100.124 1.00 24.63 118 LYS A N 1
ATOM 923 C CA . LYS A 1 118 ? -2.963 22.685 98.767 1.00 23.53 118 LYS A CA 1
ATOM 924 C C . LYS A 1 118 ? -4.210 21.995 98.222 1.00 24.28 118 LYS A C 1
ATOM 925 O O . LYS A 1 118 ? -4.788 21.116 98.889 1.00 25.84 118 LYS A O 1
ATOM 931 N N . THR A 1 119 ? -4.646 22.398 97.032 1.00 22.28 119 THR A N 1
ATOM 932 C CA . THR A 1 119 ? -5.891 21.856 96.438 1.00 21.07 119 THR A CA 1
ATOM 933 C C . THR A 1 119 ? -5.618 21.353 95.024 1.00 21.17 119 THR A C 1
ATOM 934 O O . THR A 1 119 ? -6.133 21.889 94.037 1.00 21.67 119 THR A O 1
ATOM 938 N N . GLU A 1 120 ? -4.762 20.321 94.918 1.00 23.84 120 GLU A N 1
ATOM 939 C CA . GLU A 1 120 ? -4.273 19.901 93.603 1.00 25.75 120 GLU A CA 1
ATOM 940 C C . GLU A 1 120 ? -5.380 19.371 92.715 1.00 23.71 120 GLU A C 1
ATOM 941 O O . GLU A 1 120 ? -5.266 19.425 91.501 1.00 24.80 120 GLU A O 1
ATOM 947 N N . TRP A 1 121 ? -6.489 18.911 93.308 1.00 23.57 121 TRP A N 1
ATOM 948 C CA . TRP A 1 121 ? -7.606 18.433 92.520 1.00 23.96 121 TRP A CA 1
ATOM 949 C C . TRP A 1 121 ? -8.321 19.539 91.747 1.00 24.46 121 TRP A C 1
ATOM 950 O O . TRP A 1 121 ? -9.149 19.224 90.888 1.00 24.86 121 TRP A O 1
ATOM 961 N N . LEU A 1 122 ? -7.991 20.822 91.985 1.00 21.33 122 LEU A N 1
ATOM 962 C CA . LEU A 1 122 ? -8.502 21.931 91.184 1.00 22.83 122 LEU A CA 1
ATOM 963 C C . LEU A 1 122 ? -7.611 22.310 90.000 1.00 20.95 122 LEU A C 1
ATOM 964 O O . LEU A 1 122 ? -8.001 23.149 89.190 1.00 21.54 122 LEU A O 1
ATOM 969 N N . ASP A 1 123 ? -6.384 21.744 89.913 1.00 21.60 123 ASP A N 1
ATOM 970 C CA . ASP A 1 123 ? -5.474 22.101 88.832 1.00 21.86 123 ASP A CA 1
ATOM 971 C C . ASP A 1 123 ? -6.111 21.768 87.500 1.00 22.98 123 ASP A C 1
ATOM 972 O O . ASP A 1 123 ? -6.685 20.679 87.320 1.00 23.72 123 ASP A O 1
ATOM 977 N N . GLY A 1 124 ? -5.989 22.691 86.563 1.00 22.49 124 GLY A N 1
ATOM 978 C CA . GLY A 1 124 ? -6.560 22.553 85.240 1.00 24.30 124 GLY A CA 1
ATOM 979 C C . GLY A 1 124 ? -8.038 22.845 85.139 1.00 22.90 124 GLY A C 1
ATOM 980 O O . GLY A 1 124 ? -8.578 22.698 84.031 1.00 24.65 124 GLY A O 1
ATOM 981 N N . LYS A 1 125 ? -8.722 23.125 86.259 1.00 21.29 125 LYS A N 1
ATOM 982 C CA . LYS A 1 125 ? -10.133 23.474 86.263 1.00 21.44 125 LYS A CA 1
ATOM 983 C C . LYS A 1 125 ? -10.364 24.937 86.606 1.00 22.45 125 LYS A C 1
ATOM 984 O O . LYS A 1 125 ? -11.455 25.436 86.367 1.00 25.79 125 LYS A O 1
ATOM 990 N N . HIS A 1 126 ? -9.389 25.615 87.230 1.00 17.46 126 HIS A N 1
ATOM 991 C CA . HIS A 1 126 ? -9.484 27.007 87.664 1.00 18.73 126 HIS A CA 1
ATOM 992 C C . HIS A 1 126 ? -8.159 27.672 87.339 1.00 17.50 126 HIS A C 1
ATOM 993 O O . HIS A 1 126 ? -7.087 27.083 87.564 1.00 18.99 126 HIS A O 1
ATOM 1000 N N . VAL A 1 127 ? -8.228 28.910 86.859 1.00 16.71 127 VAL A N 1
ATOM 1001 C CA . VAL A 1 127 ? -7.013 29.653 86.520 1.00 17.42 127 VAL A CA 1
ATOM 1002 C C . VAL A 1 127 ? -6.448 30.300 87.783 1.00 16.94 127 VAL A C 1
ATOM 1003 O O . VAL A 1 127 ? -7.082 31.192 88.379 1.00 17.83 127 VAL A O 1
ATOM 1007 N N . VAL A 1 128 ? -5.269 29.853 88.189 1.00 17.08 128 VAL A N 1
ATOM 1008 C CA . VAL A 1 128 ? -4.510 30.461 89.279 1.00 17.05 128 VAL A CA 1
ATOM 1009 C C . VAL A 1 128 ? -3.864 31.760 88.815 1.00 18.08 128 VAL A C 1
ATOM 1010 O O . VAL A 1 128 ? -3.203 31.796 87.756 1.00 18.64 128 VAL A O 1
ATOM 1014 N N . PHE A 1 129 ? -4.065 32.827 89.582 1.00 17.42 129 PHE A N 1
ATOM 1015 C CA . PHE A 1 129 ? -3.574 34.126 89.122 1.00 17.34 129 PHE A CA 1
ATOM 1016 C C . PHE A 1 129 ? -2.938 34.989 90.184 1.00 18.37 129 PHE A C 1
ATOM 1017 O O . PHE A 1 129 ? -2.508 36.121 89.860 1.00 19.02 129 PHE A O 1
ATOM 1025 N N . GLY A 1 130 ? -2.828 34.532 91.415 1.00 16.19 130 GLY A N 1
ATOM 1026 C CA . GLY A 1 130 ? -2.133 35.360 92.373 1.00 16.64 130 GLY A CA 1
ATOM 1027 C C . GLY A 1 130 ? -1.873 34.580 93.642 1.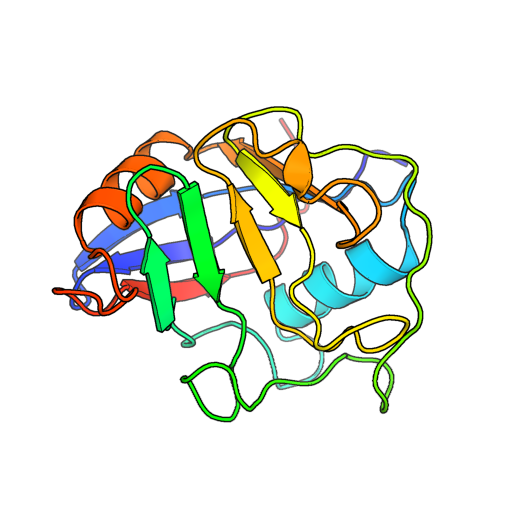00 16.59 130 GLY A C 1
ATOM 1028 O O . GLY A 1 130 ? -2.189 33.373 93.712 1.00 17.96 130 GLY A O 1
ATOM 1029 N N . LYS A 1 131 ? -1.355 35.245 94.662 1.00 16.46 131 LYS A N 1
ATOM 1030 C CA . LYS A 1 131 ? -1.127 34.582 95.935 1.00 17.24 131 LYS A CA 1
ATOM 1031 C C . LYS A 1 131 ? -1.056 35.623 97.047 1.00 17.84 131 LYS A C 1
ATOM 1032 O O . LYS A 1 131 ? -0.534 36.733 96.832 1.00 18.91 131 LYS A O 1
ATOM 1038 N N . VAL A 1 132 ? -1.544 35.258 98.230 1.00 16.99 132 VAL A N 1
ATOM 1039 C CA . VAL A 1 132 ? -1.431 36.139 99.372 1.00 17.18 132 VAL A CA 1
ATOM 1040 C C . VAL A 1 132 ? 0.032 36.437 99.649 1.00 20.38 132 VAL A C 1
ATOM 1041 O O . VAL A 1 132 ? 0.894 35.529 99.653 1.00 21.22 132 VAL A O 1
ATOM 1045 N N . LYS A 1 133 ? 0.307 37.717 99.912 1.00 19.27 133 LYS A N 1
ATOM 1046 C CA . LYS A 1 133 ? 1.644 38.177 100.313 1.00 21.99 133 LYS A CA 1
ATOM 1047 C C . LYS A 1 133 ? 1.584 38.443 101.805 1.00 22.52 133 LYS A C 1
ATOM 1048 O O . LYS A 1 133 ? 2.124 37.650 102.586 1.00 30.09 133 LYS A O 1
ATOM 1054 N N . GLU A 1 134 ? 0.881 39.469 102.237 1.00 21.55 134 GLU A N 1
ATOM 1055 C CA . GLU A 1 134 ? 0.688 39.710 103.668 1.00 21.25 134 GLU A CA 1
ATOM 1056 C C . GLU A 1 134 ? -0.713 39.320 104.097 1.00 19.53 134 GLU A C 1
ATOM 1057 O O . GLU A 1 134 ? -1.660 39.389 103.329 1.00 18.90 134 GLU A O 1
ATOM 1063 N N . GLY A 1 135 ? -0.860 38.905 105.348 1.00 20.02 135 GLY A N 1
ATOM 1064 C CA . GLY A 1 135 ? -2.193 38.691 105.863 1.00 21.29 135 GLY A CA 1
ATOM 1065 C C . GLY A 1 135 ? -2.726 37.265 105.773 1.00 18.89 135 GLY A C 1
ATOM 1066 O O . GLY A 1 135 ? -3.934 37.063 105.984 1.00 19.86 135 GLY A O 1
ATOM 1067 N N . MET A 1 136 ? -1.862 36.266 105.545 1.00 18.50 136 MET A N 1
ATOM 1068 C CA . MET A 1 136 ? -2.366 34.901 105.512 1.00 18.55 136 MET A CA 1
ATOM 1069 C C . MET A 1 136 ? -3.045 34.544 106.823 1.00 20.12 136 MET A C 1
ATOM 1070 O O . MET A 1 136 ? -4.034 33.797 106.807 1.00 20.13 136 MET A O 1
ATOM 1075 N N . ASN A 1 137 ? -2.581 35.096 107.953 1.00 19.16 137 ASN A N 1
ATOM 1076 C CA . ASN A 1 137 ? -3.250 34.742 109.200 1.00 19.58 137 ASN A CA 1
ATOM 1077 C C . ASN A 1 137 ? -4.667 35.281 109.266 1.00 20.45 137 ASN A C 1
ATOM 1078 O O . ASN A 1 137 ? -5.519 34.674 109.932 1.00 21.26 137 ASN A O 1
ATOM 1083 N N . ILE A 1 138 ? -4.937 36.404 108.568 1.00 18.95 138 ILE A N 1
ATOM 1084 C CA . ILE A 1 138 ? -6.308 36.890 108.483 1.00 19.94 138 ILE A CA 1
ATOM 1085 C C . ILE A 1 138 ? -7.168 35.925 107.682 1.00 20.81 138 ILE A C 1
ATOM 1086 O O . ILE A 1 138 ? -8.307 35.650 108.072 1.00 20.57 138 ILE A O 1
ATOM 1091 N N . VAL A 1 139 ? -6.672 35.409 106.556 1.00 18.32 139 VAL A N 1
ATOM 1092 C CA . VAL A 1 139 ? -7.431 34.400 105.815 1.00 19.69 139 VAL A CA 1
ATOM 1093 C C . VAL A 1 139 ? -7.695 33.157 106.673 1.00 22.48 139 VAL A C 1
ATOM 1094 O O . VAL A 1 139 ? -8.801 32.599 106.641 1.00 22.71 139 VAL A O 1
ATOM 1098 N N . GLU A 1 140 ? -6.726 32.751 107.506 1.00 20.41 140 GLU A N 1
ATOM 1099 C CA . GLU A 1 140 ? -6.966 31.633 108.446 1.00 21.93 140 GLU A CA 1
ATOM 1100 C C . GLU A 1 140 ? -8.051 31.986 109.461 1.00 24.45 140 GLU A C 1
ATOM 1101 O O . GLU A 1 140 ? -8.889 31.125 109.837 1.00 25.94 140 GLU A O 1
ATOM 1107 N N . ALA A 1 141 ? -8.046 33.218 109.961 1.00 21.85 141 ALA A N 1
ATOM 1108 C CA . ALA A 1 141 ? -9.126 33.668 110.850 1.00 23.16 141 ALA A CA 1
ATOM 1109 C C . ALA A 1 141 ? -10.479 33.682 110.144 1.00 24.86 141 ALA A C 1
ATOM 1110 O O . ALA A 1 141 ? -11.486 33.268 110.742 1.00 27.17 141 ALA A O 1
ATOM 1112 N N . MET A 1 142 ? -10.515 34.098 108.875 1.00 22.96 142 MET A N 1
ATOM 1113 C CA . MET A 1 142 ? -11.747 34.077 108.093 1.00 24.91 142 MET A CA 1
ATOM 1114 C C . MET A 1 142 ? -12.271 32.667 107.970 1.00 27.33 142 MET A C 1
ATOM 1115 O O . MET A 1 142 ? -13.483 32.424 108.116 1.00 28.29 142 MET A O 1
ATOM 1120 N N . GLU A 1 143 ? -11.362 31.732 107.701 1.00 26.13 143 GLU A N 1
ATOM 1121 C CA . GLU A 1 143 ? -11.706 30.346 107.458 1.00 30.57 143 GLU A CA 1
ATOM 1122 C C . GLU A 1 143 ? -12.449 29.784 108.655 1.00 26.33 143 GLU A C 1
ATOM 1123 O O . GLU A 1 143 ? -13.408 29.009 108.479 1.00 32.11 143 GLU A O 1
ATOM 1129 N N . ARG A 1 144 ? -12.044 30.172 109.873 1.00 28.80 144 ARG A N 1
ATOM 1130 C CA . ARG A 1 144 ? -12.750 29.731 111.081 1.00 29.80 144 ARG A CA 1
ATOM 1131 C C . ARG A 1 144 ? -14.229 30.162 111.192 1.00 35.82 144 ARG A C 1
ATOM 1132 O O . ARG A 1 144 ? -14.974 29.537 111.956 1.00 37.35 144 ARG A O 1
ATOM 1140 N N . PHE A 1 145 ? -14.681 31.211 110.497 1.00 30.94 145 PHE A N 1
ATOM 1141 C CA . PHE A 1 145 ? -16.108 31.554 110.476 1.00 28.72 145 PHE A CA 1
ATOM 1142 C C . PHE A 1 145 ? -16.920 30.751 109.455 1.00 32.60 145 PHE A C 1
ATOM 1143 O O . PHE A 1 145 ? -18.125 30.981 109.312 1.00 36.48 145 PHE A O 1
ATOM 1151 N N . GLY A 1 146 ? -16.299 29.843 108.723 1.00 30.46 146 GLY A N 1
ATOM 1152 C CA . GLY A 1 146 ? -16.997 29.045 107.747 1.00 31.33 146 GLY A CA 1
ATOM 1153 C C . GLY A 1 146 ? -17.655 27.812 108.333 1.00 32.07 146 GLY A C 1
ATOM 1154 O O . GLY A 1 146 ? -17.770 27.632 109.549 1.00 34.41 146 GLY A O 1
ATOM 1155 N N . SER A 1 147 ? -18.125 26.957 107.435 1.00 32.43 147 SER A N 1
ATOM 1156 C CA . SER A 1 147 ? -18.835 25.747 107.822 1.00 33.55 147 SER A CA 1
ATOM 1157 C C . SER A 1 147 ? -18.805 24.806 106.628 1.00 33.50 147 SER A C 1
ATOM 1158 O O . SER A 1 147 ? -18.439 25.197 105.511 1.00 32.71 147 SER A O 1
ATOM 1161 N N . ARG A 1 148 ? -19.190 23.551 106.869 1.00 35.10 148 ARG A N 1
ATOM 1162 C CA . ARG A 1 148 ? -19.084 22.533 105.827 1.00 35.29 148 ARG A CA 1
ATOM 1163 C C . ARG A 1 148 ? -19.874 22.915 104.577 1.00 38.26 148 ARG A C 1
ATOM 1164 O O . ARG A 1 148 ? -19.440 22.610 103.461 1.00 37.89 148 ARG A O 1
ATOM 1172 N N . ASN A 1 149 ? -21.014 23.599 104.726 1.00 35.52 149 ASN A N 1
ATOM 1173 C CA . ASN A 1 149 ? -21.755 24.071 103.553 1.00 37.40 149 ASN A CA 1
ATOM 1174 C C . ASN A 1 149 ? -21.367 25.473 103.082 1.00 35.07 149 ASN A C 1
ATOM 1175 O O . ASN A 1 149 ? -21.988 25.986 102.144 1.00 39.34 149 ASN A O 1
ATOM 1180 N N . GLY A 1 150 ? -20.354 26.105 103.689 1.00 33.06 150 GLY A N 1
ATOM 1181 C CA . GLY A 1 150 ? -19.896 27.406 103.276 1.00 32.08 150 GLY A CA 1
ATOM 1182 C C . GLY A 1 150 ? -20.559 28.579 103.958 1.00 32.30 150 GLY A C 1
ATOM 1183 O O . GLY A 1 150 ? -20.070 29.693 103.817 1.00 31.56 150 GLY A O 1
ATOM 1184 N N . LYS A 1 151 ? -21.650 28.370 104.698 1.00 33.40 151 LYS A N 1
ATOM 1185 C CA . LYS A 1 151 ? -22.303 29.478 105.379 1.00 36.06 151 LYS A CA 1
ATOM 1186 C C . LYS A 1 151 ? -21.387 30.041 106.453 1.00 34.37 151 LYS A C 1
ATOM 1187 O O . LYS A 1 151 ? -20.720 29.301 107.179 1.00 35.42 151 LYS A O 1
ATOM 1193 N N . THR A 1 152 ? -21.346 31.360 106.545 1.00 33.72 152 THR A N 1
ATOM 1194 C CA . THR A 1 152 ? -20.470 32.046 107.486 1.00 32.08 152 THR A CA 1
ATOM 1195 C C . THR A 1 152 ? -21.252 32.462 108.734 1.00 33.72 152 THR A C 1
ATOM 1196 O O . THR A 1 152 ? -22.428 32.832 108.660 1.00 38.05 152 THR A O 1
ATOM 1200 N N . SER A 1 153 ? -20.599 32.362 109.880 1.00 33.97 153 SER A N 1
ATOM 1201 C CA . SER A 1 153 ? -21.238 32.697 111.154 1.00 35.08 153 SER A CA 1
ATOM 1202 C C . SER A 1 153 ? -21.056 34.153 111.523 1.00 34.87 153 SER A C 1
ATOM 1203 O O . SER A 1 153 ? -21.711 34.641 112.455 1.00 37.49 153 SER A O 1
ATOM 1206 N N . LYS A 1 154 ? -20.153 34.853 110.827 1.00 32.32 154 LYS A N 1
ATOM 1207 C CA . LYS A 1 154 ? -20.088 36.301 110.858 1.00 33.94 154 LYS A CA 1
ATOM 1208 C C . LYS A 1 154 ? -20.031 36.764 109.417 1.00 31.58 154 LYS A C 1
ATOM 1209 O O . LYS A 1 154 ? -19.605 36.010 108.544 1.00 32.64 154 LYS A O 1
ATOM 1215 N N . LYS A 1 155 ? -20.481 37.993 109.173 1.00 31.75 155 LYS A N 1
ATOM 1216 C CA . LYS A 1 155 ? -20.363 38.577 107.840 1.00 29.66 155 LYS A CA 1
ATOM 1217 C C . LYS A 1 155 ? -18.910 38.966 107.580 1.00 29.31 155 LYS A C 1
ATOM 1218 O O . LYS A 1 155 ? -18.363 39.828 108.272 1.00 30.03 155 LYS A O 1
ATOM 1224 N N . ILE A 1 156 ? -18.290 38.370 106.564 1.00 24.14 156 ILE A N 1
ATOM 1225 C CA . ILE A 1 156 ? -16.878 38.606 106.259 1.00 22.61 156 ILE A CA 1
ATOM 1226 C C . ILE A 1 156 ? -16.821 39.476 105.014 1.00 23.04 156 ILE A C 1
ATOM 1227 O O . ILE A 1 156 ? -17.191 39.031 103.929 1.00 24.50 156 ILE A O 1
ATOM 1232 N N . THR A 1 157 ? -16.418 40.733 105.187 1.00 22.01 157 THR A N 1
ATOM 1233 C CA . THR A 1 157 ? -16.593 41.749 104.160 1.00 21.83 157 THR A CA 1
ATOM 1234 C C . THR A 1 157 ? -15.266 42.389 103.769 1.00 20.35 157 THR A C 1
ATOM 1235 O O . THR A 1 157 ? -14.384 42.609 104.610 1.00 21.48 157 THR A O 1
ATOM 1239 N N . ILE A 1 158 ? -15.144 42.698 102.471 1.00 19.54 158 ILE A N 1
ATOM 1240 C CA . ILE A 1 158 ? -14.081 43.567 101.969 1.00 20.60 158 ILE A CA 1
ATOM 1241 C C . ILE A 1 158 ? -14.509 45.016 102.230 1.00 22.97 158 ILE A C 1
ATOM 1242 O O . ILE A 1 158 ? -15.228 45.610 101.431 1.00 23.58 158 ILE A O 1
ATOM 1247 N N . SER A 1 159 ? -14.106 45.584 103.356 1.00 21.50 159 SER A N 1
ATOM 1248 C CA . SER A 1 159 ? -14.568 46.933 103.719 1.00 22.93 159 SER A CA 1
ATOM 1249 C C . SER A 1 159 ? -13.901 48.003 102.867 1.00 23.04 159 SER A C 1
ATOM 1250 O O . SER A 1 159 ? -14.467 49.078 102.646 1.00 26.25 159 SER A O 1
ATOM 1253 N N . ASP A 1 160 ? -12.695 47.739 102.385 1.00 21.80 160 ASP A N 1
ATOM 1254 C CA . ASP A 1 160 ? -12.005 48.603 101.437 1.00 21.86 160 ASP A CA 1
ATOM 1255 C C . ASP A 1 160 ? -11.032 47.729 100.651 1.00 20.93 160 ASP A C 1
ATOM 1256 O O . ASP A 1 160 ? -10.698 46.611 101.055 1.00 20.74 160 ASP A O 1
ATOM 1261 N N . CYS A 1 161 ? -10.612 48.216 99.499 1.00 20.44 161 CYS A N 1
ATOM 1262 C CA . CYS A 1 161 ? -9.673 47.480 98.660 1.00 19.16 161 CYS A CA 1
ATOM 1263 C C . CYS A 1 161 ? -9.074 48.422 97.647 1.00 20.52 161 CYS A C 1
ATOM 1264 O O . CYS A 1 161 ? -9.624 49.497 97.372 1.00 22.15 161 CYS A O 1
ATOM 1267 N N . GLY A 1 162 ? -7.948 48.006 97.100 1.00 19.19 162 GLY A N 1
ATOM 1268 C CA . GLY A 1 162 ? -7.262 48.848 96.137 1.00 20.12 162 GLY A CA 1
ATOM 1269 C C . GLY A 1 162 ? -5.940 48.240 95.735 1.00 19.16 162 GLY A C 1
ATOM 1270 O O . GLY A 1 162 ? -5.651 47.059 96.008 1.00 19.06 162 GLY A O 1
ATOM 1271 N N . GLN A 1 163 ? -5.125 49.048 95.070 1.00 19.49 163 GLN A N 1
ATOM 1272 C CA . GLN A 1 163 ? -3.814 48.629 94.615 1.00 19.43 163 GLN A CA 1
ATOM 1273 C C . GLN A 1 163 ? -2.745 49.284 95.473 1.00 23.07 163 GLN A C 1
ATOM 1274 O O . GLN A 1 163 ? -2.841 50.480 95.781 1.00 26.33 163 GLN A O 1
ATOM 1280 N N . LEU A 1 164 ? -1.704 48.544 95.798 1.00 19.75 164 LEU A N 1
ATOM 1281 C CA . LEU A 1 164 ? -0.518 49.119 96.448 1.00 20.27 164 LEU A CA 1
ATOM 1282 C C . LEU A 1 164 ? 0.464 49.477 95.358 1.00 21.02 164 LEU A C 1
ATOM 1283 O O . LEU A 1 164 ? 0.953 48.602 94.617 1.00 22.03 164 LEU A O 1
ATOM 1288 N N . LEU A 1 165 ? 0.740 50.766 95.228 1.00 19.81 165 LEU A N 1
ATOM 1289 C CA . LEU A 1 165 ? 1.562 51.255 94.115 1.00 20.96 165 LEU A CA 1
ATOM 1290 C C . LEU A 1 165 ? 3.044 51.074 94.354 1.00 21.80 165 LEU A C 1
ATOM 1291 O O . LEU A 1 165 ? 3.809 51.101 93.371 1.00 23.99 165 LEU A O 1
ATOM 1296 N N . GLU A 1 166 ? 3.480 50.895 95.590 1.00 21.12 166 GLU A N 1
ATOM 1297 C CA . GLU A 1 166 ? 4.851 50.561 95.938 1.00 23.06 166 GLU A CA 1
ATOM 1298 C C . GLU A 1 166 ? 4.857 49.225 96.649 1.00 30.27 166 GLU A C 1
ATOM 1299 O O . GLU A 1 166 ? 3.901 48.867 97.341 1.00 34.89 166 GLU A O 1
ATOM 1305 N N . HIS A 1 167 ? 5.978 48.534 96.497 1.00 39.08 167 HIS A N 1
ATOM 1306 C CA . HIS A 1 167 ? 6.175 47.170 96.955 1.00 60.05 167 HIS A CA 1
ATOM 1307 C C . HIS A 1 167 ? 7.475 47.209 97.728 1.00 62.63 167 HIS A C 1
ATOM 1308 O O . HIS A 1 167 ? 8.510 47.564 97.164 1.00 64.52 167 HIS A O 1
ATOM 1315 N N . HIS A 1 168 ? 7.432 46.901 99.014 1.00 62.06 168 HIS A N 1
ATOM 1316 C CA . HIS A 1 168 ? 8.670 46.985 99.781 1.00 66.70 168 HIS A CA 1
ATOM 1317 C C . HIS A 1 168 ? 8.858 45.722 100.600 1.00 67.83 168 HIS A C 1
ATOM 1318 O O . HIS A 1 168 ? 8.766 44.625 100.054 1.00 68.67 168 HIS A O 1
#

InterPro domains:
  IPR002130 Cyclophilin-type peptidyl-prolyl cis-trans isomerase domain [PF00160] (7-162)
  IPR002130 Cyclophilin-type peptidyl-prolyl cis-trans isomerase domain [PR00153] (24-3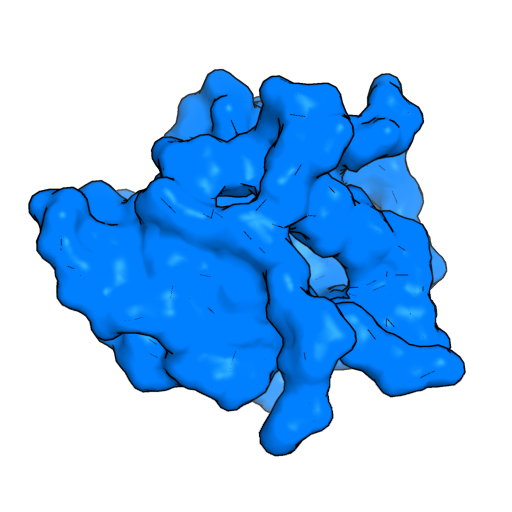9)
  IPR002130 Cyclophilin-type peptidyl-prolyl cis-trans isomerase domain [PR00153] (53-65)
  IPR002130 Cyclophilin-type peptidyl-prolyl cis-trans isomerase domain [PR00153] (96-111)
  IPR002130 Cyclophilin-type peptidyl-prolyl cis-trans isomerase domain [PR00153] (111-123)
  IPR002130 Cyclophilin-type peptidyl-prolyl cis-trans isomerase domain [PR00153] (124-139)
  IPR002130 Cyclophilin-type peptidyl-prolyl cis-trans isomerase domain [PS50072] (7-163)
  IPR020892 Cyclophilin-type peptidyl-prolyl cis-trans isomerase, conserved site [PS00170] (48-65)
  IPR024936 Cyclophilin-type peptidyl-prolyl cis-trans isomerase [PIRSF001467] (2-164)
  IPR029000 Cyclophilin-like domain superfamily [G3DSA:2.40.100.10] (1-164)
  IPR029000 Cyclophilin-like domain superfamily [SSF50891] (1-164)

Nearest PDB structures (foldseek):
  6fk1-assembly1_A  TM=1.006E+00  e=6.443E-36  Mus musculus
  7qbw-assembly1_A  TM=9.995E-01  e=4.682E-32  Homo sapiens
  2alf-assembly1_A  TM=9.985E-01  e=1.101E-31  Homo sapiens
  2x83-assembly2_D  TM=9.988E-01  e=1.464E-31  Macaca fascicularis
  4zsd-assembly1_A  TM=9.997E-01  e=5.814E-29  Homo sapiens